Protein AF-A0A183EUP6-F1 (afdb_monomer)

Nearest PDB structures (foldseek):
  6w6k-assembly1_F  TM=7.140E-01  e=9.037E-02  Escherichia coli K-12
  7piq-assembly1_E  TM=5.630E-01  e=3.998E-01  Mycoplasmoides pneumoniae M129
  7unu-assembly1_f  TM=7.499E-01  e=8.856E+00  Pseudomonas aeruginosa PAO1
  8pw2-assembly1_A  TM=4.775E-01  e=4.210E+00  Salasvirus phi29

pLDDT: mean 71.52, std 18.63, range [26.52, 92.44]

Secondary structure (DSSP, 8-state):
------S--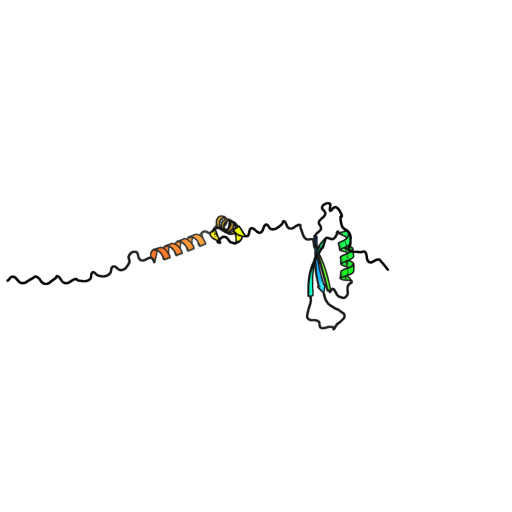------S---EEEEEEEE--TTS-S-----EEEEEEEE--HHHHHHHHHHHHT-TTEEEEEEEEEP-PPP----HHHHHS-TTT-HHHHHHHHH----HHHHHHHHHHHHHHHHHS-SSPPPPPPP--PPPPPPPP-

Sequence (146 aa):
MPQLFDIVRGKVWWSDLSMRSVMLSSLFSAQANPFMFFKHYFLIKAFMPREVRQSTTTVLRNDLDLVHVVFVPQKPVEPIHCNLEQLLQPPPKRESVKALRDKQKFGHYTRQMIYKRTEKEWKAVPKSYPIAEPEFVPAPPTPRPE

Solvent-accessible surface area (backbone atoms only — not comparable to full-atom values): 9703 Å² total; per-residue (Å²): 138,83,80,89,79,77,97,78,84,86,88,76,88,81,78,89,70,84,49,35,31,37,36,42,39,31,43,40,67,76,90,60,70,101,78,74,94,73,77,47,80,44,81,45,83,45,84,50,57,75,70,58,46,54,58,52,50,55,57,52,64,69,35,70,46,36,77,47,74,46,78,43,79,45,73,88,71,74,81,77,80,79,57,60,72,57,66,70,43,58,68,86,73,19,64,73,50,41,58,52,54,77,67,53,77,73,50,73,67,59,50,52,52,52,50,54,51,51,52,52,56,60,68,66,50,72,93,61,77,88,76,77,77,80,78,85,76,77,77,80,81,78,81,78,86,130

Radius of gyration: 38.29 Å; Cα contacts (8 Å, |Δi|>4): 105; chains: 1; bounding box: 74×44×120 Å

Foldseek 3Di:
DDDDDDPDDDDDDDDDDFFKKWKWWKFAQPPDDPDDPDIDIDIDIDGDDPVVVVVVVVVQVPDNGTDDIDIDGDDPDDPDPPPVVLVPDDQVSRVVNVVVVVPDPDDPVNVVVVVVVVVVVVVPPPPDDPDPDDDDDPDDDDDDDD

Organism: NCBI:txid637853

Mean predicted aligned error: 19.77 Å

Structure (mmCIF, N/CA/C/O backbone):
data_AF-A0A183EUP6-F1
#
_entry.id   AF-A0A183EUP6-F1
#
loop_
_atom_site.group_PDB
_atom_site.id
_atom_site.type_symbol
_atom_site.label_atom_id
_atom_site.label_alt_id
_atom_site.label_comp_id
_atom_site.label_asym_id
_atom_site.label_entity_id
_atom_site.label_seq_id
_atom_site.pdbx_PDB_ins_code
_atom_site.Cartn_x
_atom_site.Cartn_y
_atom_site.Cartn_z
_atom_site.occupancy
_atom_site.B_iso_or_equiv
_atom_site.auth_seq_id
_atom_site.auth_comp_id
_atom_site.auth_asym_id
_atom_site.auth_atom_id
_atom_site.pdbx_PDB_model_num
ATOM 1 N N . MET A 1 1 ? -36.768 11.635 26.443 1.00 32.31 1 MET A N 1
ATOM 2 C CA . MET A 1 1 ? -36.566 12.591 25.335 1.00 32.31 1 MET A CA 1
ATOM 3 C C . MET A 1 1 ? -35.225 13.292 25.524 1.00 32.31 1 MET A C 1
ATOM 5 O O . MET A 1 1 ? -35.190 14.278 26.251 1.00 32.31 1 MET A O 1
ATOM 9 N N . PRO A 1 2 ? -34.108 12.791 24.972 1.00 31.27 2 PRO A N 1
ATOM 10 C CA . PRO A 1 2 ? -32.899 13.587 24.844 1.00 31.27 2 PRO A CA 1
ATOM 11 C C . PRO A 1 2 ? -32.883 14.298 23.489 1.00 31.27 2 PRO A C 1
ATOM 13 O O . PRO A 1 2 ? -33.422 13.816 22.495 1.00 31.27 2 PRO A O 1
ATOM 16 N N . GLN A 1 3 ? -32.326 15.497 23.519 1.00 31.58 3 GLN A N 1
ATOM 17 C CA . GLN A 1 3 ? -32.533 16.555 22.551 1.00 31.58 3 GLN A CA 1
ATOM 18 C C . GLN A 1 3 ? -31.692 16.358 21.289 1.00 31.58 3 GLN A C 1
ATOM 20 O O . GLN A 1 3 ? -30.500 16.056 21.344 1.00 31.58 3 GLN A O 1
ATOM 25 N N . LEU A 1 4 ? -32.361 16.568 20.160 1.00 35.09 4 LEU A N 1
ATOM 26 C CA . LEU A 1 4 ? -31.793 16.816 18.848 1.00 35.09 4 LEU A CA 1
ATOM 27 C C . LEU A 1 4 ? -31.006 18.135 18.939 1.00 35.09 4 LEU A C 1
ATOM 29 O O . LEU A 1 4 ? -31.617 19.186 19.102 1.00 35.09 4 LEU A O 1
ATOM 33 N N . PHE A 1 5 ? -29.673 18.080 18.923 1.00 32.03 5 PHE A N 1
ATOM 34 C CA . PHE A 1 5 ? -28.842 19.285 18.927 1.00 32.03 5 PHE A CA 1
ATOM 35 C C . PHE A 1 5 ? -28.344 19.609 17.521 1.00 32.03 5 PHE A C 1
ATOM 37 O O . PHE A 1 5 ? -27.748 18.781 16.831 1.00 32.03 5 PHE A O 1
ATOM 44 N N . ASP A 1 6 ? -28.652 20.845 17.143 1.00 26.78 6 ASP A N 1
ATOM 45 C CA . ASP A 1 6 ? -28.579 21.442 15.823 1.00 26.78 6 ASP A CA 1
ATOM 46 C C . ASP A 1 6 ? -27.173 21.529 15.223 1.00 26.78 6 ASP A C 1
ATOM 48 O O . ASP A 1 6 ? -26.206 21.986 15.835 1.00 26.78 6 ASP A O 1
ATOM 52 N N . ILE A 1 7 ? -27.112 21.196 13.933 1.00 34.00 7 ILE A N 1
ATOM 53 C CA . ILE A 1 7 ? -25.997 21.451 13.020 1.00 34.00 7 ILE A CA 1
ATOM 54 C C . ILE A 1 7 ? -26.085 22.909 12.545 1.00 34.00 7 ILE A C 1
ATOM 56 O O . ILE A 1 7 ? -26.341 23.147 11.378 1.00 34.00 7 ILE A O 1
ATOM 60 N N . VAL A 1 8 ? -25.896 23.917 13.404 1.00 36.56 8 VAL A N 1
ATOM 61 C CA . VAL A 1 8 ? -25.551 25.280 12.940 1.00 36.56 8 VAL A CA 1
ATOM 62 C C . VAL A 1 8 ? -24.854 26.067 14.056 1.00 36.56 8 VAL A C 1
ATOM 64 O O . VAL A 1 8 ? -25.509 26.533 14.981 1.00 36.56 8 VAL A O 1
ATOM 67 N N . ARG A 1 9 ? -23.535 26.279 13.933 1.00 29.59 9 ARG A N 1
ATOM 68 C CA . ARG A 1 9 ? -22.793 27.549 14.158 1.00 29.59 9 ARG A CA 1
ATOM 69 C C . ARG A 1 9 ? -21.312 27.265 14.417 1.00 29.59 9 ARG A C 1
ATOM 71 O O . ARG A 1 9 ? -20.938 26.370 15.163 1.00 29.59 9 ARG A O 1
ATOM 78 N N . GLY A 1 10 ? -20.475 28.019 13.711 1.00 32.31 10 GLY A N 1
ATOM 79 C CA . GLY A 1 10 ? -19.043 27.790 13.598 1.00 32.31 10 GLY A CA 1
ATOM 80 C C . GLY A 1 10 ? -18.186 28.282 14.765 1.00 32.31 10 GLY A C 1
ATOM 81 O O . GLY A 1 10 ? -18.656 28.925 15.698 1.00 32.31 10 GLY A O 1
ATOM 82 N N . LYS A 1 11 ? -16.884 28.027 14.569 1.00 32.41 11 LYS A N 1
ATOM 83 C CA . LYS A 1 11 ? -15.704 28.393 15.370 1.00 32.41 11 LYS A CA 1
ATOM 84 C C . LYS A 1 11 ? -15.546 27.641 16.693 1.00 32.41 11 LYS A C 1
ATOM 86 O O . LYS A 1 11 ? -15.915 28.116 17.756 1.00 32.41 11 LYS A O 1
ATOM 91 N N . VAL A 1 12 ? -14.819 26.528 16.602 1.00 32.06 12 VAL A N 1
ATOM 92 C CA . VAL A 1 12 ? -14.021 25.988 17.706 1.00 32.06 12 VAL A CA 1
ATOM 93 C C . VAL A 1 12 ? -12.572 25.978 17.233 1.00 32.06 12 VAL A C 1
ATOM 95 O O . VAL A 1 12 ? -12.280 25.524 16.127 1.00 32.06 12 VAL A O 1
ATOM 98 N N . TRP A 1 13 ? -11.687 26.568 18.032 1.00 26.52 13 TRP A N 1
ATOM 99 C CA . TRP A 1 13 ? -10.243 26.515 17.836 1.00 26.52 13 TRP A CA 1
ATOM 100 C C . TRP A 1 13 ? -9.783 25.062 17.989 1.00 26.52 13 TRP A C 1
ATOM 102 O O . TRP A 1 13 ? -9.993 24.456 19.036 1.00 26.52 13 TRP A O 1
ATOM 112 N N . TRP A 1 14 ? -9.190 24.492 16.941 1.00 31.09 14 TRP A N 1
ATOM 113 C CA . TRP A 1 14 ? -8.663 23.130 16.970 1.00 31.09 14 TRP A CA 1
ATOM 114 C C . TRP A 1 14 ? -7.205 23.174 17.417 1.00 31.09 14 TRP A C 1
ATOM 116 O O . TRP A 1 14 ? -6.314 23.399 16.604 1.00 31.09 14 TRP A O 1
ATOM 126 N N . SER A 1 15 ? -6.955 22.965 18.705 1.00 30.14 15 SER A N 1
ATOM 127 C CA . SER A 1 15 ? -5.640 22.542 19.182 1.00 30.14 15 SER A CA 1
ATOM 128 C C . SER A 1 15 ? -5.462 21.049 18.877 1.00 30.14 15 SER A C 1
ATOM 130 O O . SER A 1 15 ? -6.126 20.189 19.448 1.00 30.14 15 SER A O 1
ATOM 132 N N . ASP A 1 16 ? -4.614 20.778 17.887 1.00 38.28 16 ASP A N 1
ATOM 133 C CA . ASP A 1 16 ? -3.875 19.549 17.557 1.00 38.28 16 ASP A CA 1
ATOM 134 C C . ASP A 1 16 ? -4.182 18.238 18.315 1.00 38.28 16 ASP A C 1
ATOM 136 O O . ASP A 1 16 ? -3.306 17.611 18.907 1.00 38.28 16 ASP A O 1
ATOM 140 N N . LEU A 1 17 ? -5.399 17.707 18.176 1.00 39.41 17 LEU A N 1
ATOM 141 C CA . LEU A 1 17 ? -5.664 16.273 18.350 1.00 39.41 17 LEU A CA 1
ATOM 142 C C . LEU A 1 17 ? -6.518 15.739 17.192 1.00 39.41 17 LEU A C 1
ATOM 144 O O . LEU A 1 17 ? -7.674 15.344 17.335 1.00 39.41 17 LEU A O 1
ATOM 148 N N . SER A 1 18 ? -5.926 15.708 15.995 1.00 40.31 18 SER A N 1
ATOM 149 C CA . SER A 1 18 ? -6.536 15.104 14.803 1.00 40.31 18 SER A CA 1
ATOM 150 C C . SER A 1 18 ? -6.547 13.568 14.900 1.00 40.31 18 SER A C 1
ATOM 152 O O . SER A 1 18 ? -5.792 12.878 14.214 1.00 40.31 18 SER A O 1
ATOM 154 N N . MET A 1 19 ? -7.450 13.005 15.706 1.00 48.75 19 MET A N 1
ATOM 155 C CA . MET A 1 19 ? -7.813 11.587 15.631 1.00 48.7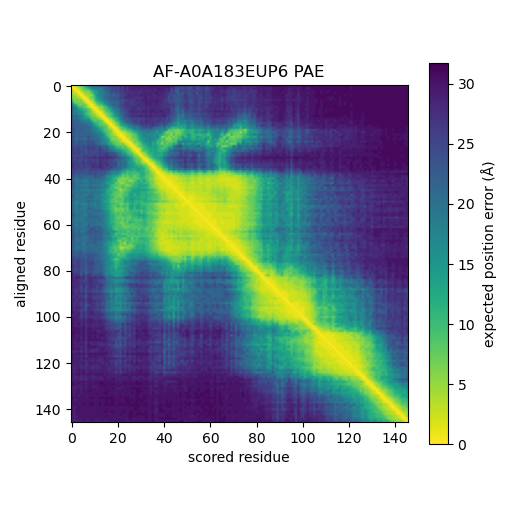5 19 MET A CA 1
ATOM 156 C C . MET A 1 19 ? -8.829 11.364 14.504 1.00 48.75 19 MET A C 1
ATOM 158 O O . MET A 1 19 ? -10.042 11.314 14.707 1.00 48.75 19 MET A O 1
ATOM 162 N N . ARG A 1 20 ? -8.317 11.214 13.282 1.00 50.56 20 ARG A N 1
ATOM 163 C CA . ARG A 1 20 ? -9.115 10.793 12.124 1.00 50.56 20 ARG A CA 1
ATOM 164 C C . ARG A 1 20 ? -9.496 9.330 12.303 1.00 50.56 20 ARG A C 1
ATOM 166 O O . ARG A 1 20 ? -8.633 8.501 12.577 1.00 50.56 20 ARG A O 1
ATOM 173 N N . SER A 1 21 ? -10.778 9.008 12.185 1.00 52.84 21 SER A N 1
ATOM 174 C CA . SER A 1 21 ? -11.254 7.625 12.216 1.00 52.84 21 SER A CA 1
ATOM 175 C C . SER A 1 21 ? -12.055 7.339 10.962 1.00 52.84 21 SER A C 1
ATOM 177 O O . SER A 1 21 ? -12.875 8.147 10.529 1.00 52.84 21 SER A O 1
ATOM 179 N N . VAL A 1 22 ? -11.796 6.185 10.371 1.00 53.81 22 VAL A N 1
ATOM 180 C CA . VAL A 1 22 ? -12.571 5.678 9.250 1.00 53.81 22 VAL A CA 1
ATOM 181 C C . VAL A 1 22 ? -13.489 4.602 9.799 1.00 53.81 22 VAL A C 1
ATOM 183 O O . VAL A 1 22 ? -13.020 3.632 10.392 1.00 53.81 22 VAL A O 1
ATOM 186 N N . MET A 1 23 ? -14.790 4.807 9.654 1.00 52.97 23 MET A N 1
ATOM 187 C CA . MET A 1 23 ? -15.789 3.799 9.959 1.00 52.97 23 MET A CA 1
ATOM 188 C C . MET A 1 23 ? -16.014 2.964 8.705 1.00 52.97 23 MET A C 1
ATOM 190 O O . MET A 1 23 ? -16.343 3.504 7.650 1.00 52.97 23 MET A O 1
ATOM 194 N N . LEU A 1 24 ? -15.843 1.655 8.839 1.00 49.09 24 LEU A N 1
ATOM 195 C CA . LEU A 1 24 ? -16.366 0.695 7.886 1.00 49.09 24 LEU A CA 1
ATOM 196 C C . LEU A 1 24 ? -17.635 0.110 8.501 1.00 49.09 24 LEU A C 1
ATOM 198 O O . LEU A 1 24 ? -17.560 -0.573 9.527 1.00 49.09 24 LEU A O 1
ATOM 202 N N . SER A 1 25 ? -18.784 0.412 7.910 1.00 52.91 25 SER A N 1
ATOM 203 C CA . SER A 1 25 ?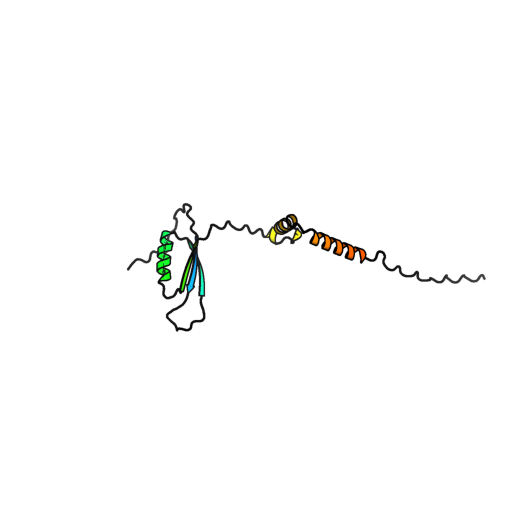 -20.063 -0.159 8.317 1.00 52.91 25 SER A CA 1
ATOM 204 C C . SER A 1 25 ? -20.603 -1.035 7.194 1.00 52.91 25 SER A C 1
ATOM 206 O O . SER A 1 25 ? -20.570 -0.669 6.020 1.00 52.91 25 SER A O 1
ATOM 208 N N . SER A 1 26 ? -21.050 -2.235 7.553 1.00 48.69 26 SER A N 1
ATOM 209 C CA . SER A 1 26 ? -21.810 -3.092 6.645 1.00 48.69 26 SER A CA 1
ATOM 210 C C . SER A 1 26 ? -23.276 -3.068 7.041 1.00 48.69 26 SER A C 1
ATOM 212 O O . SER A 1 26 ? -23.594 -3.279 8.212 1.00 48.69 26 SER A O 1
ATOM 214 N N . LEU A 1 27 ? -24.138 -2.776 6.071 1.00 49.84 27 LEU A N 1
ATOM 215 C CA . LEU A 1 27 ? -25.576 -2.603 6.261 1.00 49.84 27 LEU A CA 1
ATOM 216 C C . LEU A 1 27 ? -26.306 -3.883 5.831 1.00 49.84 27 LEU A C 1
ATOM 218 O O . LEU A 1 27 ? -26.029 -4.429 4.757 1.00 49.84 27 LEU A O 1
ATOM 222 N N . PHE A 1 28 ? -27.215 -4.353 6.677 1.00 50.50 28 PHE A N 1
ATOM 223 C CA . PHE A 1 28 ? -28.097 -5.500 6.494 1.00 50.50 28 PHE A CA 1
ATOM 224 C C . PHE A 1 28 ? -29.432 -5.186 7.149 1.00 50.50 28 PHE A C 1
ATOM 226 O O . PHE A 1 28 ? -29.495 -5.052 8.362 1.00 50.50 28 PHE A O 1
ATOM 233 N N . SER A 1 29 ? -30.500 -5.114 6.365 1.00 45.31 29 SER A N 1
ATOM 234 C CA . SER A 1 29 ? -31.835 -4.975 6.934 1.00 45.31 29 SER A CA 1
ATOM 235 C C . SER A 1 29 ? -32.297 -6.332 7.464 1.00 45.31 29 SER A C 1
ATOM 237 O O . SER A 1 29 ? -32.678 -7.211 6.691 1.00 45.31 29 SER A O 1
ATOM 239 N N . ALA A 1 30 ? -32.268 -6.522 8.785 1.00 47.59 30 ALA A N 1
ATOM 240 C CA . ALA A 1 30 ? -32.762 -7.746 9.424 1.00 47.59 30 ALA A CA 1
ATOM 241 C C . ALA A 1 30 ? -34.299 -7.889 9.369 1.00 47.59 30 ALA A C 1
ATOM 243 O O . ALA A 1 30 ? -34.838 -8.920 9.769 1.00 47.59 30 ALA A O 1
ATOM 244 N N . GLN A 1 31 ? -35.016 -6.880 8.859 1.00 50.44 31 GLN A N 1
ATOM 245 C CA . GLN A 1 31 ? -36.477 -6.874 8.803 1.00 50.44 31 GLN A CA 1
ATOM 246 C C . GLN A 1 31 ? -37.058 -7.583 7.561 1.00 50.44 31 GLN A C 1
ATOM 248 O O . GLN A 1 31 ? -38.270 -7.777 7.486 1.00 50.44 31 GLN A O 1
ATOM 253 N N . ALA A 1 32 ? -36.234 -8.036 6.607 1.00 47.12 32 ALA A N 1
ATOM 254 C CA . ALA A 1 32 ? -36.716 -8.710 5.401 1.00 47.12 32 ALA A CA 1
ATOM 255 C C . ALA A 1 32 ? -35.939 -10.003 5.078 1.00 47.12 32 ALA A C 1
ATOM 257 O O . ALA A 1 32 ? -34.886 -9.972 4.454 1.00 47.12 32 ALA A O 1
ATOM 258 N N . ASN A 1 33 ? -36.557 -11.142 5.413 1.00 51.75 33 ASN A N 1
ATOM 259 C CA . ASN A 1 33 ? -36.260 -12.514 4.969 1.00 51.75 33 ASN A CA 1
ATOM 260 C C . ASN A 1 33 ? -34.911 -13.163 5.383 1.00 51.75 33 ASN A C 1
ATOM 262 O O . ASN A 1 33 ? -33.848 -12.559 5.282 1.00 51.75 33 ASN A O 1
ATOM 266 N N . PRO A 1 34 ? -34.910 -14.472 5.722 1.00 51.31 34 PRO A N 1
ATOM 267 C CA . PRO A 1 34 ? -33.707 -15.239 6.085 1.00 51.31 34 PRO A CA 1
ATOM 268 C C . PRO A 1 34 ? -32.768 -15.568 4.901 1.00 51.31 34 PRO A C 1
ATOM 270 O O . PRO A 1 34 ? -31.842 -16.359 5.050 1.00 51.31 34 PRO A O 1
ATOM 273 N N . PHE A 1 35 ? -32.978 -14.966 3.727 1.00 54.09 35 PHE A N 1
ATOM 274 C CA . PHE A 1 35 ? -32.177 -15.166 2.516 1.00 54.09 35 PHE A CA 1
ATOM 275 C C . PHE A 1 35 ? -31.927 -13.818 1.825 1.00 54.09 35 PHE A C 1
ATOM 277 O O . PHE A 1 35 ? -32.602 -13.462 0.862 1.00 54.09 35 PHE A O 1
ATOM 284 N N . MET A 1 36 ? -30.950 -13.049 2.306 1.00 50.47 36 MET A N 1
ATOM 285 C CA . MET A 1 36 ? -30.453 -11.869 1.590 1.00 50.47 36 MET A CA 1
ATOM 286 C C . MET A 1 36 ? -28.995 -12.061 1.168 1.00 50.47 36 MET A C 1
ATOM 288 O O . MET A 1 36 ? -28.098 -12.230 1.991 1.00 50.47 36 MET A O 1
ATOM 292 N N . PHE A 1 37 ? -28.782 -12.022 -0.150 1.00 54.34 37 PHE A N 1
ATOM 293 C CA . PHE A 1 37 ? -27.508 -12.262 -0.837 1.00 54.34 37 PHE A CA 1
ATOM 294 C C . PHE A 1 37 ? -26.622 -11.010 -0.982 1.00 54.34 37 PHE A C 1
ATOM 296 O O . PHE A 1 37 ? -25.491 -11.121 -1.452 1.00 54.34 37 PHE A O 1
ATOM 303 N N . PHE A 1 38 ? -27.095 -9.824 -0.579 1.00 61.50 38 PHE A N 1
ATOM 304 C CA . PHE A 1 38 ? -26.397 -8.555 -0.814 1.00 61.50 38 PHE A CA 1
ATOM 305 C C . PHE A 1 38 ? -26.033 -7.847 0.490 1.00 61.50 38 PHE A C 1
ATOM 307 O O . PHE A 1 38 ? -26.890 -7.549 1.317 1.00 61.50 38 PHE A O 1
ATOM 314 N N . LYS A 1 39 ? -24.739 -7.555 0.650 1.00 68.88 39 LYS A N 1
ATOM 315 C CA . LYS A 1 39 ? -24.188 -6.750 1.745 1.00 68.88 39 LYS A CA 1
ATOM 316 C C . LYS A 1 39 ? -23.689 -5.430 1.177 1.00 68.88 39 LYS A C 1
ATOM 318 O O . LYS A 1 39 ? -22.915 -5.431 0.221 1.00 68.88 39 LYS A O 1
ATOM 323 N N . HIS A 1 40 ? -24.103 -4.322 1.779 1.00 80.19 40 HIS A N 1
ATOM 324 C CA . HIS A 1 40 ? -23.615 -2.996 1.413 1.00 80.19 40 HIS A CA 1
ATOM 325 C C . HIS A 1 40 ? -22.478 -2.605 2.345 1.00 80.19 40 HIS A C 1
ATOM 327 O O . HIS A 1 40 ? -22.598 -2.775 3.556 1.00 80.19 40 HIS A O 1
ATOM 333 N N . TYR A 1 41 ? -21.388 -2.086 1.786 1.00 82.88 41 TYR A N 1
ATOM 334 C CA . TYR A 1 41 ? -20.225 -1.640 2.545 1.00 82.88 41 TYR A CA 1
ATOM 335 C C . TYR A 1 41 ? -20.068 -0.134 2.387 1.00 82.88 41 TYR A C 1
ATOM 337 O O . TYR A 1 41 ? -19.930 0.368 1.272 1.00 82.88 41 TYR A O 1
ATOM 345 N N . PHE A 1 42 ? -20.057 0.575 3.509 1.00 82.31 42 PHE A N 1
ATOM 346 C CA . PHE A 1 42 ? -19.879 2.017 3.561 1.00 82.31 42 PHE A CA 1
ATOM 347 C C . PHE A 1 42 ? -18.557 2.356 4.241 1.00 82.31 42 PHE A C 1
ATOM 349 O O . PHE A 1 42 ? -18.208 1.790 5.278 1.00 82.31 42 PHE A O 1
ATOM 356 N N . LEU A 1 43 ? -17.827 3.300 3.645 1.00 85.62 43 LEU A N 1
ATOM 357 C CA . LEU A 1 43 ? -16.608 3.872 4.202 1.00 85.62 43 LEU A CA 1
ATOM 358 C C . LEU A 1 43 ? -16.873 5.333 4.560 1.00 85.62 43 LEU A C 1
ATOM 360 O O . LEU A 1 43 ? -16.982 6.185 3.680 1.00 85.62 43 LEU A O 1
ATOM 364 N N . ILE A 1 44 ? -16.965 5.628 5.853 1.00 83.56 44 ILE A N 1
ATOM 365 C CA . ILE A 1 44 ? -17.287 6.966 6.349 1.00 83.56 44 ILE A CA 1
ATOM 366 C C . ILE A 1 44 ? -16.056 7.542 7.037 1.00 83.56 44 ILE A C 1
ATOM 368 O O . ILE A 1 44 ? -15.525 6.975 7.994 1.00 83.56 44 ILE A O 1
ATOM 372 N N . LYS A 1 45 ? -15.591 8.697 6.557 1.00 82.88 45 LYS A N 1
ATOM 373 C CA . LYS A 1 45 ? -14.502 9.438 7.193 1.00 82.88 45 LYS A CA 1
ATOM 374 C C . LYS A 1 45 ? -15.082 10.387 8.232 1.00 82.88 45 LYS A C 1
ATOM 376 O O . LYS A 1 45 ? -15.815 11.305 7.880 1.00 82.88 45 LYS A O 1
ATOM 381 N N . ALA A 1 46 ? -14.715 10.190 9.493 1.00 83.69 46 ALA A N 1
ATOM 382 C CA . ALA A 1 46 ? -15.197 11.009 10.592 1.00 83.69 46 ALA A CA 1
ATOM 383 C C . ALA A 1 46 ? -14.050 11.529 11.466 1.00 83.69 46 ALA A C 1
ATOM 385 O O . ALA A 1 46 ? -13.016 10.882 11.662 1.00 83.69 46 ALA A O 1
ATOM 386 N N . PHE A 1 47 ? -14.259 12.721 12.015 1.00 86.12 47 PHE A N 1
ATOM 387 C CA . PHE A 1 47 ? -13.383 13.332 13.004 1.00 86.12 47 PHE A CA 1
ATOM 388 C C . PHE A 1 47 ? -14.094 13.246 14.346 1.00 86.12 47 PHE A C 1
ATOM 390 O O . PHE A 1 47 ? -15.082 13.939 14.565 1.00 86.12 47 PHE A O 1
ATOM 397 N N . MET A 1 48 ? -13.634 12.344 15.213 1.00 83.06 48 MET A N 1
ATOM 398 C CA . MET A 1 48 ? -14.264 12.109 16.511 1.00 83.06 48 MET A CA 1
ATOM 399 C C . MET A 1 48 ? -13.206 11.952 17.610 1.00 83.06 48 MET A C 1
ATOM 401 O O . MET A 1 48 ? -12.246 11.188 17.421 1.00 83.06 48 MET A O 1
ATOM 405 N N . PRO A 1 49 ? -13.398 12.604 18.774 1.00 84.31 49 PRO A N 1
ATOM 406 C CA . PRO A 1 49 ? -12.619 12.335 19.977 1.00 84.31 49 PRO A CA 1
ATOM 407 C C . PRO A 1 49 ? -12.705 10.861 20.393 1.00 84.31 49 PRO A C 1
ATOM 409 O O . PRO A 1 49 ? -13.678 10.164 20.095 1.00 84.31 49 PRO A O 1
ATOM 412 N N . ARG A 1 50 ? -11.688 10.374 21.113 1.00 82.25 50 ARG A N 1
ATOM 413 C CA . ARG A 1 50 ? -11.604 8.963 21.532 1.00 82.25 50 ARG A CA 1
ATOM 414 C C . ARG A 1 50 ? -12.792 8.533 22.398 1.00 82.25 50 ARG A C 1
ATOM 416 O O . ARG A 1 50 ? -13.281 7.421 22.230 1.00 82.25 50 ARG A O 1
ATOM 423 N N . GLU A 1 51 ? -13.249 9.415 23.278 1.00 85.62 51 GLU A N 1
ATOM 424 C CA . GLU A 1 51 ? -14.378 9.182 24.187 1.00 85.62 51 GLU A CA 1
ATOM 425 C C . GLU A 1 51 ? -15.693 9.027 23.409 1.00 85.62 51 GLU A C 1
ATOM 427 O O . GLU A 1 51 ? -16.403 8.036 23.562 1.00 85.62 51 GLU A O 1
ATOM 432 N N . VAL A 1 52 ? -15.952 9.938 22.466 1.00 87.69 52 VAL A N 1
ATOM 433 C CA . VAL A 1 52 ? -17.136 9.908 21.588 1.00 87.69 52 VAL A CA 1
ATOM 434 C C . VAL A 1 52 ? -17.124 8.688 20.661 1.00 87.69 52 VAL A C 1
ATOM 436 O O . VAL A 1 52 ? -18.170 8.137 20.323 1.00 87.69 52 VAL A O 1
ATOM 439 N N . ARG A 1 53 ? -15.943 8.203 20.262 1.00 85.69 53 ARG A N 1
ATOM 440 C CA . ARG A 1 53 ? -15.825 6.983 19.450 1.00 85.69 53 ARG A CA 1
ATOM 441 C C . ARG A 1 53 ? -16.381 5.759 20.173 1.00 85.69 53 ARG A C 1
ATOM 443 O O . ARG A 1 53 ? -17.001 4.911 19.541 1.00 85.69 53 ARG A O 1
ATOM 450 N N . GLN A 1 54 ? -16.155 5.642 21.479 1.00 86.62 54 GLN A N 1
ATOM 451 C CA . GLN A 1 54 ? -16.619 4.483 22.242 1.00 86.62 54 GLN A CA 1
ATOM 452 C C . GLN A 1 54 ? -18.146 4.461 22.333 1.00 86.62 54 GLN A C 1
ATOM 454 O O . GLN A 1 54 ? -18.745 3.431 22.030 1.00 86.62 54 GLN A O 1
ATOM 459 N N . SER A 1 55 ? -18.771 5.599 22.649 1.00 89.62 55 SER A N 1
ATOM 460 C CA . SER A 1 55 ? -20.234 5.709 22.717 1.00 89.62 55 SER A CA 1
ATOM 461 C C . SER A 1 55 ? -20.904 5.552 21.350 1.00 89.62 55 SER A C 1
ATOM 463 O O . SER A 1 55 ? -21.919 4.878 21.226 1.00 89.62 55 SER A O 1
ATOM 465 N N . THR A 1 56 ? -20.322 6.101 20.286 1.00 89.00 56 THR A N 1
ATOM 466 C CA . THR A 1 56 ? -20.852 5.903 18.924 1.00 89.00 56 THR A CA 1
ATOM 467 C C . THR A 1 56 ? -20.705 4.457 18.452 1.00 89.00 56 THR A C 1
ATOM 469 O O . THR A 1 56 ? -21.598 3.937 17.787 1.00 89.00 56 THR A O 1
ATOM 472 N N . THR A 1 57 ? -19.626 3.766 18.836 1.00 87.12 57 THR A N 1
ATOM 473 C CA . THR A 1 57 ? -19.448 2.340 18.517 1.00 87.12 57 THR A CA 1
ATOM 474 C C . THR A 1 57 ? -20.519 1.476 19.170 1.00 87.12 57 THR A C 1
ATOM 476 O O . THR A 1 57 ? -21.014 0.554 18.527 1.00 87.12 57 THR A O 1
ATOM 479 N N . THR A 1 58 ? -20.887 1.745 20.426 1.00 87.62 58 THR A N 1
ATOM 480 C CA . THR A 1 58 ? -21.932 0.967 21.105 1.00 87.62 58 THR A CA 1
ATOM 481 C C . THR A 1 58 ? -23.303 1.215 20.491 1.00 87.62 58 THR A C 1
ATOM 483 O O . THR A 1 58 ? -24.021 0.254 20.244 1.00 87.62 58 THR A O 1
ATOM 486 N N . VAL A 1 59 ? -23.637 2.468 20.164 1.00 90.62 59 VAL A N 1
ATOM 487 C CA . VAL A 1 59 ? -24.903 2.810 19.495 1.00 90.62 59 VAL A CA 1
ATOM 488 C C . VAL A 1 59 ? -25.036 2.078 18.159 1.00 90.62 59 VAL A C 1
ATOM 490 O O . VAL A 1 59 ? -26.036 1.412 17.929 1.00 90.62 59 VAL A O 1
ATOM 493 N N . LEU A 1 60 ? -24.009 2.129 17.310 1.00 89.44 60 LEU A N 1
ATOM 494 C CA . LEU A 1 60 ? -24.072 1.550 15.965 1.00 89.44 60 LEU A CA 1
ATOM 495 C C . LEU A 1 60 ? -23.992 0.023 15.944 1.00 89.44 60 LEU A C 1
ATOM 497 O O . LEU A 1 60 ? -24.483 -0.601 15.014 1.00 89.44 60 LEU A O 1
ATOM 501 N N . ARG A 1 61 ? -23.370 -0.599 16.950 1.00 86.62 61 ARG A N 1
ATOM 502 C CA . ARG A 1 61 ? -23.389 -2.064 17.094 1.00 86.62 61 ARG A CA 1
ATOM 503 C C . ARG A 1 61 ? -24.747 -2.603 17.527 1.00 86.62 61 ARG A C 1
ATOM 505 O O . ARG A 1 61 ? -25.013 -3.776 17.303 1.00 86.62 61 ARG A O 1
ATOM 512 N N . ASN A 1 62 ? -25.555 -1.766 18.170 1.00 87.75 62 ASN A N 1
ATOM 513 C CA . ASN A 1 62 ? -26.897 -2.118 18.617 1.00 87.75 62 ASN A CA 1
ATOM 514 C C . ASN A 1 62 ? -27.968 -1.788 17.565 1.00 87.75 62 ASN A C 1
ATOM 516 O O . ASN A 1 62 ? -29.148 -2.018 17.818 1.00 87.75 62 ASN A O 1
ATOM 520 N N . ASP A 1 63 ? -27.573 -1.229 16.420 1.00 86.69 63 ASP A N 1
ATOM 521 C CA . ASP A 1 63 ? -28.474 -0.955 15.308 1.00 86.69 63 ASP A CA 1
ATOM 522 C C . ASP A 1 63 ? -28.812 -2.262 14.574 1.00 86.69 63 ASP A C 1
ATOM 524 O O . ASP A 1 63 ? -27.925 -3.054 14.253 1.00 86.69 63 ASP A O 1
ATOM 528 N N . LEU A 1 64 ? -30.099 -2.490 14.317 1.00 84.06 64 LEU A N 1
ATOM 529 C CA . LEU A 1 64 ? -30.595 -3.701 13.659 1.00 84.06 64 LEU A CA 1
ATOM 530 C C . LEU A 1 64 ? -30.235 -3.739 12.171 1.00 84.06 64 LEU A C 1
ATOM 532 O O . LEU A 1 64 ? -30.194 -4.822 11.585 1.00 84.06 64 LEU A O 1
ATOM 536 N N . ASP A 1 65 ? -29.962 -2.573 11.581 1.00 82.81 65 ASP A N 1
ATOM 537 C CA . ASP A 1 65 ? -29.613 -2.447 10.170 1.00 82.81 65 ASP A CA 1
ATOM 538 C C . ASP A 1 65 ? -28.109 -2.617 9.902 1.00 82.81 65 ASP A C 1
ATOM 540 O O . ASP A 1 65 ? -27.677 -2.609 8.748 1.00 82.81 65 ASP A O 1
ATOM 544 N N . LEU A 1 66 ? -27.273 -2.763 10.936 1.00 82.25 66 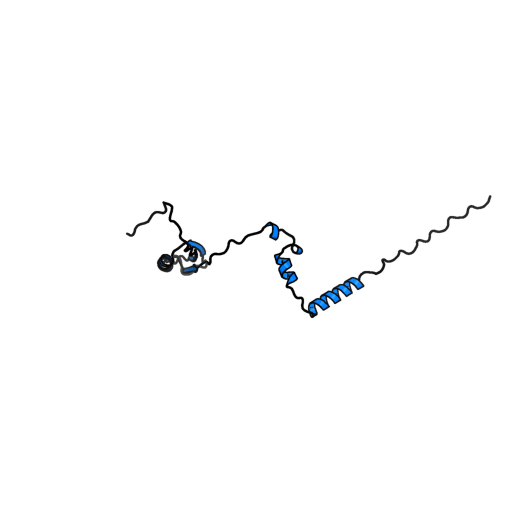LEU A N 1
ATOM 545 C CA . LEU A 1 66 ? -25.817 -2.851 10.808 1.00 82.25 66 LEU A CA 1
ATOM 546 C C . LEU A 1 66 ? -25.298 -4.213 11.283 1.00 82.25 66 LEU A C 1
ATOM 548 O O . LEU A 1 66 ? -25.502 -4.616 12.420 1.00 82.25 66 LEU A O 1
ATOM 552 N N . VAL A 1 67 ? -24.542 -4.918 10.433 1.00 79.56 67 VAL A N 1
ATOM 553 C CA . VAL A 1 67 ? -23.956 -6.231 10.794 1.00 79.56 67 VAL A CA 1
ATOM 554 C C . VAL A 1 67 ? -22.623 -6.069 11.497 1.00 79.56 67 VAL A C 1
ATOM 556 O O . VAL A 1 67 ? -22.299 -6.767 12.454 1.00 79.56 67 VAL A O 1
ATOM 559 N N . HIS A 1 68 ? -21.784 -5.199 10.946 1.00 82.38 68 HIS A N 1
ATOM 560 C CA . HIS A 1 68 ? -20.402 -5.074 11.367 1.00 82.38 68 HIS A CA 1
ATOM 561 C C . HIS A 1 68 ? -19.968 -3.627 11.240 1.00 82.38 68 HIS A C 1
ATOM 563 O O . HIS A 1 68 ? -20.029 -3.047 10.153 1.00 82.38 68 HIS A O 1
ATOM 569 N N . VAL A 1 69 ? -19.521 -3.076 12.366 1.00 86.06 69 VAL A N 1
ATOM 570 C CA . VAL A 1 69 ? -19.070 -1.694 12.500 1.00 86.06 69 VAL A CA 1
ATOM 571 C C . VAL A 1 69 ? -17.674 -1.706 13.100 1.00 86.06 69 VAL A C 1
ATOM 573 O O . VAL A 1 69 ? -17.464 -2.178 14.223 1.00 86.06 69 VAL A O 1
ATOM 576 N N . VAL A 1 70 ? -16.713 -1.176 12.345 1.00 86.56 70 VAL A N 1
ATOM 577 C CA . VAL A 1 70 ? -15.316 -1.060 12.772 1.00 86.56 70 VAL A CA 1
ATOM 578 C C . VAL A 1 70 ? -14.828 0.355 12.564 1.00 86.56 70 VAL A C 1
ATOM 580 O O . VAL A 1 70 ? -14.968 0.923 11.485 1.00 86.56 70 VAL A O 1
ATOM 583 N N . PHE A 1 71 ? -14.190 0.893 13.598 1.00 86.81 71 PHE A N 1
ATOM 584 C CA . PHE A 1 71 ? -13.465 2.150 13.526 1.00 86.81 71 PHE A CA 1
ATOM 585 C C . PHE A 1 71 ? -11.975 1.877 13.401 1.00 86.81 71 PHE A C 1
ATOM 587 O O . PHE A 1 71 ? -11.369 1.268 14.283 1.00 86.81 71 PHE A O 1
ATOM 594 N N . VAL A 1 72 ? -11.375 2.381 12.330 1.00 84.44 72 VAL A N 1
ATOM 595 C CA . VAL A 1 72 ? -9.938 2.296 12.092 1.00 84.44 72 VAL A CA 1
ATOM 596 C C . VAL A 1 72 ? -9.324 3.676 12.324 1.00 84.44 72 VAL A C 1
ATOM 598 O O . VAL A 1 72 ? -9.726 4.634 11.655 1.00 84.44 72 VAL A O 1
ATOM 601 N N . PRO A 1 73 ? -8.366 3.826 13.259 1.00 81.19 73 PRO A N 1
ATOM 602 C CA . PRO A 1 73 ? -7.638 5.076 13.410 1.00 81.19 73 PRO A CA 1
ATOM 603 C C . PRO A 1 73 ? -6.790 5.313 12.159 1.00 81.19 73 PRO A C 1
ATOM 605 O O . PRO A 1 73 ? -5.966 4.481 11.777 1.00 81.19 73 PRO A O 1
ATOM 608 N N . GLN A 1 74 ? -6.985 6.459 11.519 1.00 77.75 74 GLN A N 1
ATOM 609 C CA . GLN A 1 74 ? -6.201 6.859 10.364 1.00 77.75 74 GLN A CA 1
ATOM 610 C C . GLN A 1 74 ? -5.004 7.671 10.852 1.00 77.75 74 GLN A C 1
ATOM 612 O O . GLN A 1 74 ? -5.167 8.732 11.459 1.00 77.7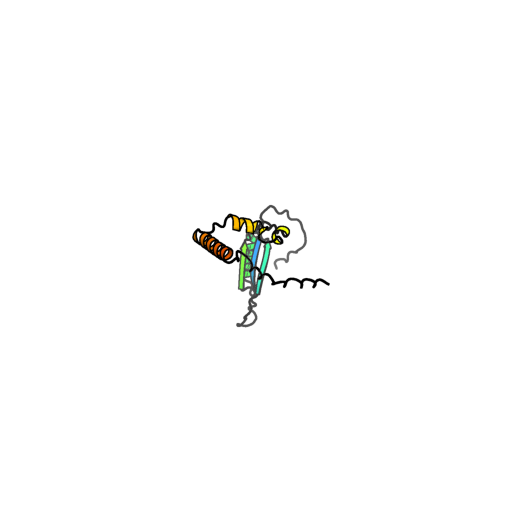5 74 GLN A O 1
ATOM 617 N N . LYS A 1 75 ? -3.793 7.174 10.581 1.00 78.19 75 LYS A N 1
ATOM 618 C CA . LYS A 1 75 ? -2.582 7.976 10.771 1.00 78.19 75 LYS A CA 1
ATOM 619 C C . LYS A 1 75 ? -2.677 9.228 9.889 1.00 78.19 75 LYS A C 1
ATOM 621 O O . LYS A 1 75 ? -3.255 9.137 8.801 1.00 78.19 75 LYS A O 1
ATOM 626 N N . PRO A 1 76 ? -2.152 10.383 10.331 1.00 70.38 76 PRO A N 1
ATOM 627 C CA . PRO A 1 76 ? -2.017 11.532 9.451 1.00 70.38 76 PRO A CA 1
ATOM 628 C C . PRO A 1 76 ? -1.195 11.089 8.240 1.00 70.38 76 PRO A C 1
ATOM 630 O O . PRO A 1 76 ? -0.030 10.726 8.361 1.00 70.38 76 PRO A O 1
ATOM 633 N N . VAL A 1 77 ? -1.861 11.011 7.091 1.00 73.94 77 VAL A N 1
ATOM 634 C CA . VAL A 1 77 ? -1.204 10.750 5.816 1.00 73.94 77 VAL A CA 1
ATOM 635 C C . VAL A 1 77 ? -0.660 12.094 5.379 1.00 73.94 77 VAL A C 1
ATOM 637 O O . VAL A 1 77 ? -1.439 13.039 5.215 1.00 73.94 77 VAL A O 1
ATOM 640 N N . GLU A 1 78 ? 0.661 12.188 5.259 1.00 77.62 78 GLU A N 1
ATOM 641 C CA . GLU A 1 78 ? 1.286 13.341 4.624 1.00 77.62 78 GLU A CA 1
ATOM 642 C C . GLU A 1 78 ? 0.648 13.533 3.247 1.00 77.62 78 GLU A C 1
ATOM 644 O O . GLU A 1 78 ? 0.391 12.542 2.552 1.00 77.62 78 GLU A O 1
ATOM 649 N N . PRO A 1 79 ? 0.309 14.773 2.861 1.00 73.81 79 PRO A N 1
ATOM 650 C CA . PRO A 1 79 ? -0.285 15.015 1.561 1.00 73.81 79 PRO A CA 1
ATOM 651 C C . PRO A 1 79 ? 0.643 14.437 0.495 1.00 73.81 79 PRO A C 1
ATOM 653 O O . PRO A 1 79 ? 1.794 14.851 0.365 1.00 73.81 79 PRO A O 1
ATOM 656 N N . ILE A 1 80 ? 0.145 13.448 -0.249 1.00 71.69 80 ILE A N 1
ATOM 657 C CA . ILE A 1 80 ? 0.891 12.869 -1.359 1.00 71.69 80 ILE A CA 1
ATOM 658 C C . ILE A 1 80 ? 1.040 13.987 -2.386 1.00 71.69 80 ILE A C 1
ATOM 660 O O . ILE A 1 80 ? 0.059 14.421 -2.992 1.00 71.69 80 ILE A O 1
ATOM 664 N N . HIS A 1 81 ? 2.262 14.487 -2.545 1.00 75.12 81 HIS A N 1
ATOM 665 C CA . HIS A 1 81 ? 2.566 15.472 -3.565 1.00 75.12 81 HIS A CA 1
ATOM 666 C C . HIS A 1 81 ? 2.560 14.774 -4.930 1.00 75.12 81 HIS A C 1
ATOM 668 O O . HIS A 1 81 ? 3.535 14.143 -5.338 1.00 75.12 81 HIS A O 1
ATOM 674 N N . CYS A 1 82 ? 1.419 14.829 -5.616 1.00 73.88 82 CYS A N 1
ATOM 675 C CA . CYS A 1 82 ? 1.267 14.286 -6.960 1.00 73.88 82 CYS A CA 1
ATOM 676 C C . CYS A 1 82 ? 1.962 15.206 -7.971 1.00 73.88 82 CYS A C 1
ATOM 678 O O . CYS A 1 82 ? 1.355 16.152 -8.469 1.00 73.88 82 CYS A O 1
ATOM 680 N N . ASN A 1 83 ? 3.226 14.924 -8.295 1.00 80.75 83 ASN A N 1
ATOM 681 C CA . ASN A 1 83 ? 3.928 15.632 -9.362 1.00 80.75 83 ASN A CA 1
ATOM 682 C C . ASN A 1 83 ? 3.533 15.054 -10.735 1.00 80.75 83 ASN A C 1
ATOM 684 O O . ASN A 1 83 ? 4.105 14.070 -11.214 1.00 80.75 83 ASN A O 1
ATOM 688 N N . LEU A 1 84 ? 2.520 15.661 -11.357 1.00 81.88 84 LEU A N 1
ATOM 689 C CA . LEU A 1 84 ? 2.008 15.249 -12.666 1.00 81.88 84 LEU A CA 1
ATOM 690 C C . LEU A 1 84 ? 3.079 15.348 -13.762 1.00 81.88 84 LEU A C 1
ATOM 692 O O . LEU A 1 84 ? 3.171 14.458 -14.604 1.00 81.88 84 LEU A O 1
ATOM 696 N N . GLU A 1 85 ? 3.924 16.378 -13.726 1.00 84.19 85 GLU A N 1
ATOM 697 C CA . GLU A 1 85 ? 4.984 16.584 -14.718 1.00 84.19 85 GLU A CA 1
ATOM 698 C C . GLU A 1 85 ? 5.970 15.414 -14.719 1.00 84.19 85 GLU A C 1
ATOM 700 O O . GLU A 1 85 ? 6.325 14.886 -15.773 1.00 84.19 85 GLU A O 1
ATOM 705 N N . GLN A 1 86 ? 6.348 14.936 -13.533 1.00 82.12 86 GLN A N 1
ATOM 706 C CA . GLN A 1 86 ? 7.228 13.782 -13.381 1.00 82.12 86 GLN A CA 1
ATOM 707 C C . GLN A 1 86 ? 6.569 12.476 -13.851 1.00 82.12 86 GLN A C 1
ATOM 709 O O . GLN A 1 86 ? 7.230 11.623 -14.446 1.00 82.12 86 GLN A O 1
ATOM 714 N N . LEU A 1 87 ? 5.267 12.303 -13.612 1.00 79.69 87 LEU A N 1
ATOM 715 C CA . LEU A 1 87 ? 4.530 11.109 -14.038 1.00 79.69 87 LEU A CA 1
ATOM 716 C C . LEU A 1 87 ? 4.354 11.045 -15.559 1.00 79.69 87 LEU A C 1
ATOM 718 O O . LEU A 1 87 ? 4.395 9.957 -16.135 1.00 79.69 87 LEU A O 1
ATOM 722 N N . LEU A 1 88 ? 4.199 12.192 -16.218 1.00 87.38 88 LEU A N 1
ATOM 723 C CA . LEU A 1 88 ? 4.042 12.270 -17.671 1.00 87.38 88 LEU A CA 1
ATOM 724 C C . LEU A 1 88 ? 5.361 12.086 -18.434 1.00 87.38 88 LEU A C 1
ATOM 726 O O . LEU A 1 88 ? 5.339 11.730 -19.612 1.00 87.38 88 LEU A O 1
ATOM 730 N N . GLN A 1 89 ? 6.515 12.256 -17.782 1.00 90.12 89 GLN A N 1
ATOM 731 C CA . GLN A 1 89 ? 7.807 11.982 -18.411 1.00 90.12 89 GLN A CA 1
ATOM 732 C C . GLN A 1 89 ? 7.929 10.516 -18.862 1.00 90.12 89 GLN A C 1
ATOM 734 O O . GLN A 1 89 ? 7.352 9.618 -18.242 1.00 90.12 89 GLN A O 1
ATOM 739 N N . PRO A 1 90 ? 8.710 10.226 -19.917 1.00 89.69 90 PRO A N 1
ATOM 740 C CA . PRO A 1 90 ? 8.937 8.857 -20.361 1.00 89.69 90 PRO A CA 1
ATOM 741 C C . PRO A 1 90 ? 9.704 8.050 -19.294 1.00 89.69 90 PRO A C 1
ATOM 743 O O . PRO A 1 90 ? 10.541 8.618 -18.585 1.00 89.69 90 PRO A O 1
ATOM 746 N N . PRO A 1 91 ? 9.501 6.718 -19.209 1.00 83.88 91 PRO A N 1
ATOM 747 C CA . PRO A 1 91 ? 10.083 5.865 -18.170 1.00 83.88 91 PRO A CA 1
ATOM 748 C C . PRO A 1 91 ? 11.578 6.072 -17.868 1.00 83.88 91 PRO A C 1
ATOM 750 O O . PRO A 1 91 ? 11.911 6.125 -16.691 1.00 83.88 91 PRO A O 1
ATOM 753 N N . PRO A 1 92 ? 12.497 6.234 -18.845 1.00 84.25 92 PRO A N 1
ATOM 754 C CA . PRO A 1 92 ? 13.917 6.437 -18.539 1.00 84.25 92 PRO A CA 1
ATOM 755 C C . PRO A 1 92 ? 14.247 7.789 -17.887 1.00 84.25 92 PRO A C 1
ATOM 757 O O . PRO A 1 92 ? 15.309 7.908 -17.284 1.00 84.25 92 PRO A O 1
ATOM 760 N N . LYS A 1 93 ? 13.376 8.800 -18.011 1.00 85.62 93 LYS A N 1
ATOM 761 C CA . LYS A 1 93 ? 13.575 10.135 -17.421 1.00 85.62 93 LYS A CA 1
ATOM 762 C C . LYS A 1 93 ? 12.949 10.269 -16.029 1.00 85.62 93 LYS A C 1
ATOM 764 O O . LYS A 1 93 ? 13.356 11.140 -15.271 1.00 85.62 93 LYS A O 1
ATOM 769 N N . ARG A 1 94 ? 12.014 9.382 -15.668 1.00 88.38 94 ARG A N 1
ATOM 770 C CA . ARG A 1 94 ? 11.377 9.372 -14.343 1.00 88.38 94 ARG A CA 1
ATOM 771 C C . ARG A 1 94 ? 12.405 9.039 -13.262 1.00 88.38 94 ARG A C 1
ATOM 773 O O . ARG A 1 94 ? 13.033 7.981 -13.311 1.00 88.38 94 ARG A O 1
ATOM 780 N N . GLU A 1 95 ? 12.523 9.891 -12.247 1.00 84.75 95 GLU A N 1
ATOM 781 C CA . GLU A 1 95 ? 13.481 9.684 -11.148 1.00 84.75 95 GLU A CA 1
ATOM 782 C C . GLU A 1 95 ? 13.210 8.389 -10.375 1.00 84.75 95 GLU A C 1
ATOM 784 O O . GLU A 1 95 ? 14.150 7.703 -9.985 1.00 84.75 95 GLU A O 1
ATOM 789 N N . SER A 1 96 ? 11.940 7.998 -10.221 1.00 82.31 96 SER A N 1
ATOM 790 C CA . SER A 1 96 ? 11.557 6.732 -9.584 1.00 82.31 96 SER A CA 1
ATOM 791 C C .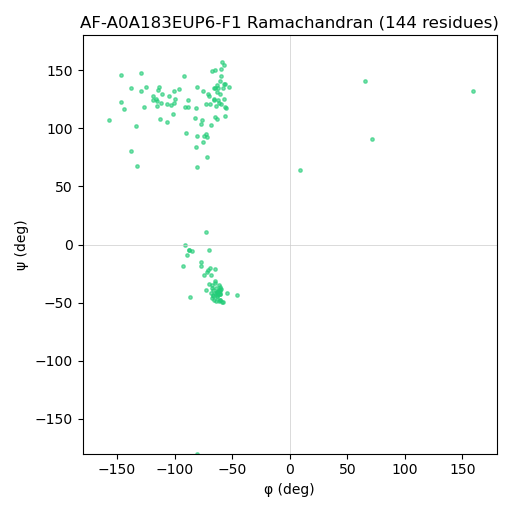 SER A 1 96 ? 12.124 5.515 -10.322 1.00 82.31 96 SER A C 1
ATOM 793 O O . SER A 1 96 ? 12.662 4.599 -9.703 1.00 82.31 96 SER A O 1
ATOM 795 N N . VAL A 1 97 ? 12.070 5.522 -11.655 1.00 82.62 97 VAL A N 1
ATOM 796 C CA . VAL A 1 97 ? 12.618 4.451 -12.500 1.00 82.62 97 VAL A CA 1
ATOM 797 C C . VAL A 1 97 ? 14.143 4.495 -12.505 1.00 82.62 97 VAL A C 1
ATOM 799 O O . VAL A 1 97 ? 14.785 3.446 -12.453 1.00 82.62 97 VAL A O 1
ATOM 802 N N . LYS A 1 98 ? 14.734 5.693 -12.526 1.00 85.56 98 LYS A N 1
ATOM 803 C CA . LYS A 1 98 ? 16.184 5.879 -12.427 1.00 85.56 98 LYS A CA 1
ATOM 804 C C . LYS A 1 98 ? 16.727 5.324 -11.106 1.00 85.56 98 LYS A C 1
ATOM 806 O O . LYS A 1 98 ? 17.637 4.505 -11.124 1.00 85.56 98 LYS A O 1
ATOM 811 N N . ALA A 1 99 ? 16.091 5.651 -9.982 1.00 82.75 99 ALA A N 1
ATOM 812 C CA . ALA A 1 99 ? 16.463 5.149 -8.662 1.00 82.75 99 ALA A CA 1
ATOM 813 C C . ALA A 1 99 ? 16.373 3.617 -8.556 1.00 82.75 99 ALA A C 1
ATOM 815 O O . ALA A 1 99 ? 17.211 2.994 -7.899 1.00 82.75 99 ALA A O 1
ATOM 816 N N . LEU A 1 100 ? 15.382 3.002 -9.214 1.00 79.06 100 LEU A N 1
ATOM 817 C CA . LEU A 1 100 ? 15.270 1.545 -9.301 1.00 79.06 100 LEU A CA 1
ATOM 818 C C . LEU A 1 100 ? 16.411 0.940 -10.126 1.00 79.06 100 LEU A C 1
ATOM 820 O O . LEU A 1 100 ? 17.005 -0.040 -9.689 1.00 79.06 100 LEU A O 1
ATOM 824 N N . ARG A 1 101 ? 16.755 1.537 -11.274 1.00 80.69 101 ARG A N 1
ATOM 825 C CA . ARG A 1 101 ? 17.847 1.070 -12.147 1.00 80.69 101 ARG A CA 1
ATOM 826 C C . ARG A 1 101 ? 19.225 1.219 -11.507 1.00 80.69 101 ARG A C 1
ATOM 828 O O . ARG A 1 101 ? 20.011 0.280 -11.562 1.00 80.69 101 ARG A O 1
ATOM 835 N N . ASP A 1 102 ? 19.499 2.351 -10.866 1.00 81.00 102 ASP A N 1
ATOM 836 C CA . ASP A 1 102 ? 20.808 2.641 -10.265 1.00 81.00 102 ASP A CA 1
ATOM 837 C C . ASP A 1 102 ? 21.127 1.683 -9.106 1.00 81.00 102 ASP A C 1
ATOM 839 O O . ASP A 1 102 ? 22.274 1.288 -8.895 1.00 81.00 102 ASP A O 1
ATOM 843 N N . LYS A 1 103 ? 20.097 1.247 -8.370 1.00 69.06 103 LYS A N 1
ATOM 844 C CA . LYS A 1 103 ? 20.226 0.266 -7.282 1.00 69.06 103 LYS A CA 1
ATOM 845 C C . LYS A 1 103 ? 20.088 -1.183 -7.756 1.00 69.06 103 LYS A C 1
ATOM 847 O O . LYS A 1 103 ? 20.362 -2.103 -6.981 1.00 69.06 103 LYS A O 1
ATOM 852 N N . GLN A 1 104 ? 19.700 -1.410 -9.012 1.00 72.62 104 GLN A N 1
ATOM 853 C CA . GLN A 1 104 ? 19.537 -2.744 -9.580 1.00 72.62 104 GLN A CA 1
ATOM 854 C C . GLN A 1 104 ? 20.903 -3.361 -9.891 1.00 72.62 104 GLN A C 1
ATOM 856 O O . GLN A 1 104 ? 21.440 -3.286 -10.997 1.00 72.62 104 GLN A O 1
ATOM 861 N N . LYS A 1 105 ? 21.475 -4.039 -8.894 1.00 69.06 105 LYS A N 1
ATOM 862 C CA . LYS A 1 105 ? 22.644 -4.896 -9.095 1.00 69.06 105 LYS A CA 1
ATOM 863 C C . LYS A 1 105 ? 22.211 -6.147 -9.862 1.00 69.06 105 LYS A C 1
ATOM 865 O O . LYS A 1 105 ? 21.786 -7.129 -9.263 1.00 69.06 105 LYS A O 1
ATOM 870 N N . PHE A 1 106 ? 22.317 -6.130 -11.192 1.00 67.50 106 PHE A N 1
ATOM 871 C CA . PHE A 1 106 ? 22.192 -7.362 -11.976 1.00 67.50 106 PHE A CA 1
ATOM 872 C C . PHE A 1 106 ? 23.233 -8.374 -11.496 1.00 67.50 106 PHE A C 1
ATOM 874 O O . PHE A 1 106 ? 24.428 -8.056 -11.472 1.00 67.50 106 PHE A O 1
ATOM 881 N N . GLY A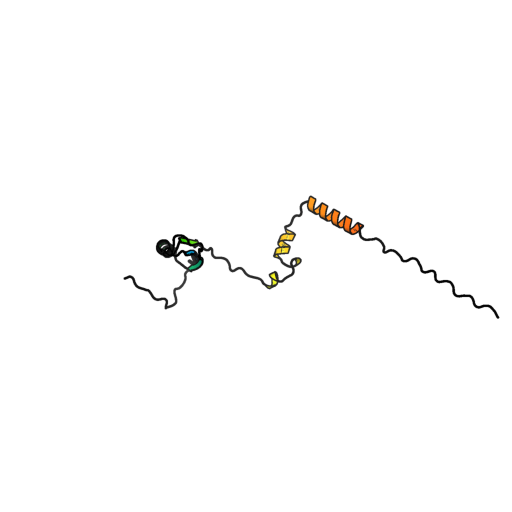 1 107 ? 22.778 -9.574 -11.127 1.00 76.06 107 GLY A N 1
ATOM 882 C CA . GLY A 1 107 ? 23.653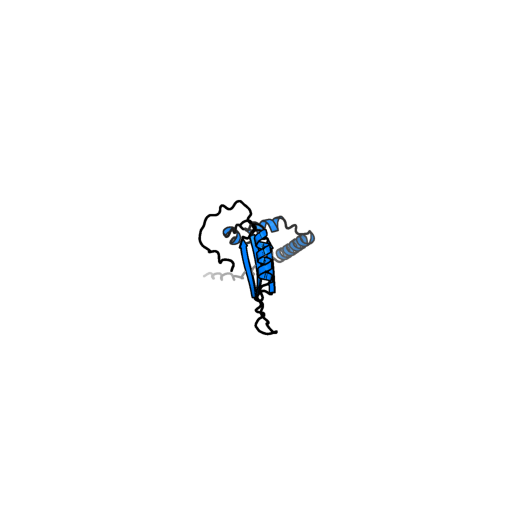 -10.676 -10.743 1.00 76.06 107 GLY A CA 1
ATOM 883 C C . GLY A 1 107 ? 24.616 -11.050 -11.871 1.00 76.06 107 GLY A C 1
ATOM 884 O O . GLY A 1 107 ? 24.355 -10.786 -13.049 1.00 76.06 107 GLY A O 1
ATOM 885 N N . HIS A 1 108 ? 25.740 -11.676 -11.513 1.00 76.50 108 HIS A N 1
ATOM 886 C CA . HIS A 1 108 ? 26.807 -12.014 -12.459 1.00 76.50 108 HIS A CA 1
ATOM 887 C C . HIS A 1 108 ? 26.293 -12.833 -13.658 1.00 76.50 108 HIS A C 1
ATOM 889 O O . HIS A 1 108 ? 26.609 -12.515 -14.802 1.00 76.50 108 HIS A O 1
ATOM 895 N N . TYR A 1 109 ? 25.409 -13.805 -13.408 1.00 80.69 109 TYR A N 1
ATOM 896 C CA . TYR A 1 109 ? 24.785 -14.631 -14.445 1.00 80.69 109 TYR A CA 1
ATOM 897 C C . TYR A 1 109 ? 23.962 -13.813 -15.454 1.00 80.69 109 TYR A C 1
ATOM 899 O O . TYR A 1 109 ? 24.136 -13.947 -16.664 1.00 80.69 109 TYR A O 1
ATOM 907 N N . THR A 1 110 ? 23.106 -12.905 -14.978 1.00 82.44 110 THR A N 1
ATOM 908 C CA . THR A 1 110 ? 22.265 -12.070 -15.850 1.00 82.44 110 THR A CA 1
ATOM 909 C C . THR A 1 110 ? 23.113 -11.148 -16.725 1.00 82.44 110 THR A C 1
ATOM 911 O O . THR A 1 110 ? 22.815 -10.977 -17.904 1.00 82.44 110 THR A O 1
ATOM 914 N N . ARG A 1 111 ? 24.216 -10.609 -16.185 1.00 81.88 111 ARG A N 1
ATOM 915 C CA . ARG A 1 111 ? 25.172 -9.797 -16.956 1.00 81.88 111 ARG A CA 1
ATOM 916 C C . ARG A 1 111 ? 25.836 -10.602 -18.073 1.00 81.88 111 ARG A C 1
ATOM 918 O O . ARG A 1 111 ? 25.906 -10.119 -19.199 1.00 81.88 111 ARG A O 1
ATOM 925 N N . GLN A 1 112 ? 26.271 -11.829 -17.785 1.00 84.75 112 GLN A N 1
ATOM 926 C CA . GLN A 1 112 ? 26.855 -12.712 -18.799 1.00 84.75 112 GLN A CA 1
ATOM 927 C C . GLN A 1 112 ? 25.847 -13.074 -19.896 1.00 84.75 112 GLN A C 1
ATOM 929 O O . GLN A 1 112 ? 26.204 -13.087 -21.071 1.00 84.75 112 GLN A O 1
ATOM 934 N N . MET A 1 113 ? 24.588 -13.338 -19.537 1.00 88.94 113 MET A N 1
ATOM 935 C CA . MET A 1 113 ? 23.535 -13.647 -20.511 1.00 88.94 113 MET A CA 1
ATOM 936 C C . MET A 1 113 ? 23.231 -12.461 -21.430 1.00 88.94 113 MET A C 1
ATOM 938 O O . MET A 1 113 ? 23.091 -12.654 -22.637 1.00 88.94 113 MET A O 1
ATOM 942 N N . ILE A 1 114 ? 23.182 -11.241 -20.884 1.00 85.75 114 ILE A N 1
ATOM 943 C CA . ILE A 1 114 ? 23.034 -10.015 -21.681 1.00 85.75 114 ILE A CA 1
ATOM 944 C C . ILE A 1 114 ? 24.221 -9.869 -22.635 1.00 85.75 114 ILE A C 1
ATOM 946 O O . ILE A 1 114 ? 24.003 -9.704 -23.830 1.00 85.75 114 ILE A O 1
ATOM 950 N N . TYR A 1 115 ? 25.452 -10.018 -22.135 1.00 87.06 115 TYR A N 1
ATOM 951 C CA . TYR A 1 115 ? 26.660 -9.916 -22.955 1.00 87.06 115 TYR A CA 1
ATOM 952 C C . TYR A 1 115 ? 26.664 -10.925 -24.111 1.00 87.06 115 TYR A C 1
ATOM 954 O O . TYR A 1 115 ? 26.829 -10.544 -25.269 1.00 87.06 115 TYR A O 1
ATOM 962 N N . LYS A 1 116 ? 26.396 -12.204 -23.821 1.00 92.31 116 LYS A N 1
ATOM 963 C CA . LYS A 1 116 ? 26.327 -13.266 -24.837 1.00 92.31 116 LYS A CA 1
ATOM 964 C C . LYS A 1 116 ? 25.242 -13.000 -25.877 1.00 92.31 116 LYS A C 1
ATOM 966 O O . LYS A 1 116 ? 25.453 -13.246 -27.063 1.00 92.31 116 LYS A O 1
ATOM 971 N N . ARG A 1 117 ? 24.081 -12.493 -25.448 1.00 92.44 117 ARG A N 1
ATOM 972 C CA . ARG A 1 117 ? 22.997 -12.116 -26.360 1.00 92.44 117 ARG A CA 1
ATOM 973 C C . ARG A 1 117 ? 23.428 -10.977 -27.278 1.00 92.44 117 ARG A C 1
ATOM 975 O O . ARG A 1 117 ? 23.281 -11.107 -28.487 1.00 92.44 117 ARG A O 1
ATOM 982 N N . THR A 1 118 ? 24.005 -9.915 -26.719 1.00 91.44 118 THR A N 1
ATOM 983 C CA . THR A 1 118 ? 24.497 -8.787 -27.516 1.00 91.44 118 THR A CA 1
ATOM 984 C C . THR A 1 118 ? 25.592 -9.226 -28.483 1.00 91.44 118 THR A C 1
ATOM 986 O O . THR A 1 118 ? 25.538 -8.881 -29.653 1.00 91.44 118 THR A O 1
ATOM 989 N N . GLU A 1 119 ? 26.535 -10.067 -28.060 1.00 90.50 119 GLU A N 1
ATOM 990 C CA . GLU A 1 119 ? 27.599 -10.571 -28.933 1.00 90.50 119 GLU A CA 1
ATOM 991 C C . GLU A 1 119 ? 27.041 -11.383 -30.113 1.00 90.50 119 GLU A C 1
ATOM 993 O O . GLU A 1 119 ? 27.503 -11.244 -31.246 1.00 90.50 119 GLU A O 1
ATOM 998 N N . LYS A 1 120 ? 26.010 -12.200 -29.865 1.00 92.44 120 LYS A N 1
ATOM 999 C CA . LYS A 1 120 ? 25.309 -12.947 -30.914 1.00 92.44 120 LYS A CA 1
ATOM 1000 C C . LYS A 1 120 ? 24.622 -12.013 -31.911 1.00 92.44 120 LYS A C 1
ATOM 1002 O O . LYS A 1 120 ? 24.728 -12.242 -33.111 1.00 92.44 120 LYS A O 1
ATOM 1007 N N . GLU A 1 121 ? 23.937 -10.981 -31.423 1.00 88.44 121 GLU A N 1
ATOM 1008 C CA . GLU A 1 121 ? 23.263 -9.985 -32.266 1.00 88.44 121 GLU A CA 1
ATOM 1009 C C . GLU A 1 121 ? 24.277 -9.204 -33.117 1.00 88.44 121 GLU A C 1
ATOM 1011 O O . GLU A 1 121 ? 24.084 -9.074 -34.320 1.00 88.44 121 GLU A O 1
ATOM 1016 N N . TRP A 1 122 ? 25.413 -8.796 -32.544 1.00 83.62 122 TRP A N 1
ATOM 1017 C CA . TRP A 1 122 ? 26.501 -8.133 -33.274 1.00 83.62 122 TRP A CA 1
ATOM 1018 C C . TRP A 1 122 ? 27.140 -9.023 -34.344 1.00 83.62 122 TRP A C 1
ATOM 1020 O O . TRP A 1 122 ? 27.430 -8.557 -35.442 1.00 83.62 122 TRP A O 1
ATOM 1030 N N . LYS A 1 123 ? 27.344 -10.313 -34.055 1.00 86.12 123 LYS A N 1
ATOM 1031 C CA . LYS A 1 123 ? 27.865 -11.287 -35.031 1.00 86.12 123 LYS A CA 1
ATOM 1032 C C . LYS A 1 123 ? 26.879 -11.589 -36.159 1.00 86.12 123 LYS A C 1
ATOM 1034 O O . LYS A 1 123 ? 27.313 -11.989 -37.235 1.00 86.12 123 LYS A O 1
ATOM 1039 N N . ALA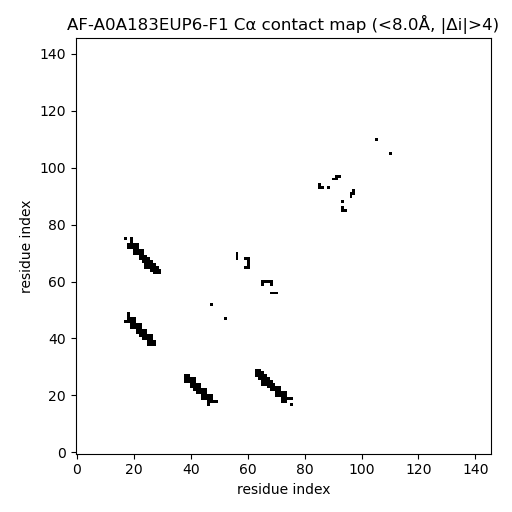 A 1 124 ? 25.581 -11.434 -35.907 1.00 86.31 124 ALA A N 1
ATOM 1040 C CA . ALA A 1 124 ? 24.534 -11.637 -36.902 1.00 86.31 124 ALA A CA 1
ATOM 1041 C C . ALA A 1 124 ? 24.411 -10.465 -37.888 1.00 86.31 124 ALA A C 1
ATOM 1043 O O . ALA A 1 124 ? 23.786 -10.626 -38.935 1.00 86.31 124 ALA A O 1
ATOM 1044 N N . VAL A 1 125 ? 25.005 -9.304 -37.586 1.00 84.38 125 VAL A N 1
ATOM 1045 C CA . VAL A 1 125 ? 25.057 -8.183 -38.528 1.00 84.38 125 VAL A CA 1
ATOM 1046 C C . VAL A 1 125 ? 25.997 -8.554 -39.684 1.00 84.38 125 VAL A C 1
ATOM 1048 O O . VAL A 1 125 ? 27.175 -8.839 -39.442 1.00 84.38 125 VAL A O 1
ATOM 1051 N N . PRO A 1 126 ? 25.518 -8.565 -40.941 1.00 82.81 126 PRO A N 1
ATOM 1052 C CA . PRO A 1 126 ? 26.368 -8.859 -42.084 1.00 82.81 126 PRO A CA 1
ATOM 1053 C C . PRO A 1 126 ? 27.466 -7.794 -42.196 1.00 82.81 126 PRO A C 1
ATOM 1055 O O . PRO A 1 126 ? 27.186 -6.598 -42.251 1.00 82.81 126 PRO A O 1
ATOM 1058 N N . LYS A 1 127 ? 28.734 -8.232 -42.214 1.00 78.00 127 LYS A N 1
ATOM 1059 C CA . LYS A 1 127 ? 29.910 -7.339 -42.280 1.00 78.00 127 LYS A CA 1
ATOM 1060 C C . LYS A 1 127 ? 29.993 -6.554 -43.592 1.00 78.00 127 LYS A C 1
ATOM 1062 O O . LYS A 1 127 ? 30.646 -5.518 -43.642 1.00 78.00 127 LYS A O 1
ATOM 1067 N N . SER A 1 128 ? 29.331 -7.042 -44.633 1.00 79.94 128 SER A N 1
ATOM 1068 C CA . SER A 1 128 ? 29.144 -6.350 -45.899 1.00 79.94 128 SER A CA 1
ATOM 1069 C C . SER A 1 128 ? 27.784 -6.722 -46.471 1.00 79.94 128 SER A C 1
ATOM 1071 O O . SER A 1 128 ? 27.327 -7.859 -46.330 1.00 79.94 128 SER A O 1
ATOM 1073 N N . TYR A 1 129 ? 27.150 -5.767 -47.141 1.00 76.25 129 TYR A N 1
ATOM 1074 C CA . TYR A 1 129 ? 26.040 -6.078 -48.029 1.00 76.25 129 TYR A CA 1
ATOM 1075 C C . TYR A 1 129 ? 26.575 -6.863 -49.237 1.00 76.25 129 TYR A C 1
ATOM 1077 O O . TYR A 1 129 ? 27.736 -6.666 -49.610 1.00 76.25 129 TYR A O 1
ATOM 1085 N N . PRO A 1 130 ? 25.781 -7.769 -49.832 1.00 75.94 130 PRO A N 1
ATOM 1086 C CA . PRO A 1 130 ? 26.160 -8.399 -51.089 1.00 75.94 130 PRO A CA 1
ATOM 1087 C C . PRO A 1 130 ? 26.423 -7.301 -52.126 1.00 75.94 130 PRO A C 1
ATOM 1089 O O . PRO A 1 130 ? 25.551 -6.479 -52.406 1.00 75.94 130 PRO A O 1
ATOM 1092 N N . ILE A 1 131 ? 27.656 -7.248 -52.629 1.00 74.75 131 ILE A N 1
ATOM 1093 C CA . ILE A 1 131 ? 28.041 -6.342 -53.711 1.00 74.75 131 ILE A CA 1
ATOM 1094 C C . ILE A 1 131 ? 27.390 -6.910 -54.969 1.00 74.75 131 ILE A C 1
ATOM 1096 O O . ILE A 1 131 ? 27.626 -8.072 -55.298 1.00 74.75 131 ILE A O 1
ATOM 1100 N N . ALA A 1 132 ? 26.536 -6.123 -55.625 1.00 75.25 132 ALA A N 1
ATOM 1101 C CA . ALA A 1 132 ? 25.965 -6.515 -56.907 1.00 75.25 132 ALA A CA 1
ATOM 1102 C C . ALA A 1 132 ? 27.104 -6.782 -57.901 1.00 75.25 132 ALA A C 1
ATOM 1104 O O . ALA A 1 132 ? 28.069 -6.015 -57.956 1.00 75.25 132 ALA A O 1
ATOM 1105 N N . GLU A 1 133 ? 27.012 -7.885 -58.644 1.00 78.38 133 GLU A N 1
ATOM 1106 C CA . GLU A 1 133 ? 27.990 -8.202 -59.683 1.00 78.38 133 GLU A CA 1
ATOM 1107 C C . GLU A 1 133 ? 28.050 -7.045 -60.696 1.00 78.38 133 GLU A C 1
ATOM 1109 O O . GLU A 1 133 ? 27.006 -6.473 -61.024 1.00 78.38 133 GLU A O 1
ATOM 1114 N N . PRO A 1 134 ? 29.247 -6.647 -61.161 1.00 77.56 134 PRO A N 1
ATOM 1115 C CA . PRO A 1 134 ? 29.371 -5.554 -62.113 1.00 77.56 134 PRO A CA 1
ATOM 1116 C C . PRO A 1 134 ? 28.630 -5.912 -63.405 1.00 77.56 134 PRO A C 1
ATOM 1118 O O . PRO A 1 134 ? 28.939 -6.918 -64.044 1.00 77.56 134 PRO A O 1
ATOM 1121 N N . GLU A 1 135 ? 27.661 -5.084 -63.798 1.00 77.06 135 GLU A N 1
ATOM 1122 C CA . GLU A 1 135 ? 26.989 -5.221 -65.088 1.00 77.06 135 GLU A CA 1
ATOM 1123 C C . GLU A 1 135 ? 28.033 -5.099 -66.207 1.00 77.06 135 GLU A C 1
ATOM 1125 O O . GLU A 1 135 ? 28.749 -4.099 -66.314 1.00 77.06 135 GLU A O 1
ATOM 1130 N N . PHE A 1 136 ? 28.159 -6.139 -67.035 1.00 74.81 136 PHE A N 1
ATOM 1131 C CA . PHE A 1 136 ? 29.036 -6.109 -68.200 1.00 74.81 136 PHE A CA 1
ATOM 1132 C C . PHE A 1 136 ? 28.462 -5.119 -69.218 1.00 74.81 136 PHE A C 1
ATOM 1134 O O . PHE A 1 136 ? 27.500 -5.430 -69.918 1.00 74.81 136 PHE A O 1
ATOM 1141 N N . VAL A 1 137 ? 29.044 -3.923 -69.303 1.00 76.12 137 VAL A N 1
ATOM 1142 C CA . VAL A 1 137 ? 28.738 -2.966 -70.371 1.00 76.12 137 VAL A CA 1
ATOM 1143 C C . VAL A 1 137 ? 29.565 -3.368 -71.599 1.00 76.12 137 VAL A C 1
ATOM 1145 O O . VAL A 1 137 ? 30.790 -3.219 -71.565 1.00 76.12 137 VAL A O 1
ATOM 1148 N N . PRO A 1 138 ? 28.959 -3.906 -72.677 1.00 77.62 138 PRO A N 1
ATOM 1149 C CA . PRO A 1 138 ? 29.706 -4.219 -73.888 1.00 77.62 138 PRO A CA 1
ATOM 1150 C C . PRO A 1 138 ? 30.297 -2.932 -74.473 1.00 77.62 138 PRO A C 1
ATOM 1152 O O . PRO A 1 138 ? 29.621 -1.904 -74.558 1.00 77.62 138 PRO A O 1
ATOM 1155 N N . ALA A 1 139 ? 31.574 -2.990 -74.861 1.00 77.81 139 ALA A N 1
ATOM 1156 C CA . ALA A 1 139 ? 32.270 -1.858 -75.460 1.00 77.81 139 ALA A CA 1
ATOM 1157 C C . ALA A 1 139 ? 31.518 -1.363 -76.714 1.00 77.81 139 ALA A C 1
ATOM 1159 O O . ALA A 1 139 ? 31.053 -2.190 -77.506 1.00 77.81 139 ALA A O 1
ATOM 1160 N N . PRO A 1 140 ? 31.391 -0.038 -76.916 1.00 78.94 140 PRO A N 1
ATOM 1161 C CA . PRO A 1 140 ? 30.735 0.496 -78.100 1.00 78.94 140 PRO A CA 1
ATOM 1162 C C . PRO A 1 140 ? 31.482 0.046 -79.366 1.00 78.94 140 PRO A C 1
ATOM 1164 O O . PRO A 1 140 ? 32.718 -0.001 -79.361 1.00 78.94 140 PRO A O 1
ATOM 1167 N N . PRO A 1 141 ? 30.762 -0.296 -80.450 1.00 78.19 141 PRO A N 1
ATOM 1168 C CA . PRO A 1 141 ? 31.389 -0.741 -81.686 1.00 78.19 141 PRO A CA 1
ATOM 1169 C C . PRO A 1 141 ? 32.295 0.363 -82.235 1.00 78.19 141 PRO A C 1
ATOM 1171 O O . PRO A 1 141 ? 31.884 1.518 -82.365 1.00 78.19 141 PRO A O 1
ATOM 1174 N N . THR A 1 142 ? 33.539 0.004 -82.549 1.00 79.06 142 THR A N 1
ATOM 1175 C CA . THR A 1 142 ? 34.504 0.916 -83.161 1.00 79.06 142 THR A CA 1
ATOM 1176 C C . THR A 1 142 ? 34.004 1.352 -84.544 1.00 79.06 142 THR A C 1
ATOM 1178 O O . THR A 1 142 ? 33.588 0.502 -85.338 1.00 79.06 142 THR A O 1
ATOM 1181 N N . PRO A 1 143 ? 34.014 2.662 -84.862 1.00 75.62 143 PRO A N 1
ATOM 1182 C CA . PRO A 1 143 ? 33.614 3.128 -86.181 1.00 75.62 143 PRO A CA 1
ATOM 1183 C C . PRO A 1 143 ? 34.589 2.602 -87.237 1.00 75.62 143 PRO A C 1
ATOM 1185 O O . PRO A 1 143 ? 35.808 2.604 -87.053 1.00 75.62 143 PRO A O 1
ATOM 1188 N N . ARG A 1 144 ? 34.018 2.100 -88.334 1.00 74.19 144 ARG A N 1
ATOM 1189 C CA . ARG A 1 144 ? 34.749 1.532 -89.467 1.00 74.19 144 ARG A CA 1
ATOM 1190 C C . ARG A 1 144 ? 35.449 2.682 -90.216 1.00 74.19 144 ARG A C 1
ATOM 1192 O O . ARG A 1 144 ? 34.768 3.667 -90.489 1.00 74.19 144 ARG A O 1
ATOM 1199 N N . PRO A 1 145 ? 36.756 2.595 -90.516 1.00 73.12 145 PRO A N 1
ATOM 1200 C CA . PRO A 1 145 ? 37.434 3.632 -91.289 1.00 73.12 145 PRO A CA 1
ATOM 1201 C C . PRO A 1 145 ? 36.881 3.670 -92.723 1.00 73.12 145 PRO A C 1
ATOM 1203 O O . PRO A 1 145 ? 36.671 2.608 -93.316 1.00 73.12 145 PRO A O 1
ATOM 1206 N N . GLU A 1 146 ? 36.609 4.884 -93.211 1.00 63.72 146 GLU A N 1
ATOM 1207 C CA . GLU A 1 146 ? 36.206 5.194 -94.596 1.00 63.72 146 GLU A CA 1
ATOM 1208 C C . GLU A 1 146 ? 37.356 4.999 -95.591 1.00 63.72 146 GLU A C 1
ATOM 1210 O O . GLU A 1 146 ? 38.516 5.318 -95.231 1.00 63.72 146 GLU A O 1
#